Protein AF-A0A5R2N1U0-F1 (afdb_monomer_lite)

Radius of gyration: 15.69 Å; chains: 1; bounding box: 34×33×39 Å

pLDDT: mean 89.03, std 10.08, range [59.28, 98.62]

Secondary structure (DSSP, 8-state):
--SSTTGGGSTTS-TTGGG-HHHHHHHHHHHHHTT-SEEEE---SS------STT-GGG-S-S----HHHHHHHHHTT-SSSEEEEEEETTTS-HHHHHHHHHHHHHHHTS-EEEEEE----GGG--

Sequence (127 aa):
MGYHVGAWRHPDTVKGGNSMLQSFLGVAQTAERAKFDMLFLADGIGVRLDDKPKGSLCRSHHTVELEPLTLLSALAALTRNIGLVATASTTYNEPFHIARKYGSLDQISGGRAAWNVVTSWSDQEAW

Structure (mmCIF, N/CA/C/O backbone):
data_AF-A0A5R2N1U0-F1
#
_entry.id   AF-A0A5R2N1U0-F1
#
loop_
_atom_site.group_PDB
_atom_site.id
_atom_site.type_symbol
_atom_site.label_atom_id
_atom_site.label_alt_id
_atom_site.label_comp_id
_atom_site.label_asym_id
_atom_site.label_entity_id
_atom_site.label_seq_id
_atom_site.pdbx_PDB_ins_code
_atom_site.Cartn_x
_atom_site.Cartn_y
_atom_site.Cartn_z
_atom_site.occupancy
_atom_site.B_iso_or_equiv
_atom_site.auth_seq_id
_atom_site.auth_comp_id
_atom_site.auth_asym_id
_atom_site.auth_atom_id
_atom_site.pdbx_PDB_model_num
ATOM 1 N N . MET A 1 1 ? -4.861 -11.398 -11.257 1.00 59.56 1 MET A N 1
ATOM 2 C CA . MET A 1 1 ? -3.762 -10.973 -10.371 1.00 59.56 1 MET A CA 1
ATOM 3 C C . MET A 1 1 ? -3.192 -12.207 -9.709 1.00 59.56 1 MET A C 1
ATOM 5 O O . MET A 1 1 ? -3.964 -13.041 -9.259 1.00 59.56 1 MET A O 1
ATOM 9 N N . GLY A 1 2 ? -1.873 -12.354 -9.730 1.00 64.06 2 GLY A N 1
ATOM 10 C CA . GLY A 1 2 ? -1.122 -13.440 -9.106 1.00 64.06 2 GLY A CA 1
ATOM 11 C C . GLY A 1 2 ? 0.363 -13.094 -9.194 1.00 64.06 2 GLY A C 1
ATOM 12 O O . GLY A 1 2 ? 0.771 -12.515 -10.194 1.00 64.06 2 GLY A O 1
ATOM 13 N N . TYR A 1 3 ? 1.149 -13.417 -8.163 1.00 72.25 3 TYR A N 1
ATOM 14 C CA . TYR A 1 3 ? 2.576 -13.048 -8.069 1.00 72.25 3 TYR A CA 1
ATOM 15 C C . TYR A 1 3 ? 3.451 -13.734 -9.135 1.00 72.25 3 TYR A C 1
ATOM 17 O O . TYR A 1 3 ? 4.582 -13.341 -9.405 1.00 72.25 3 TYR A O 1
ATOM 25 N N . HIS A 1 4 ? 2.929 -14.789 -9.764 1.00 83.00 4 HIS A N 1
ATOM 26 C CA . HIS A 1 4 ? 3.638 -15.505 -10.810 1.00 83.00 4 HIS A CA 1
ATOM 27 C C . HIS A 1 4 ? 3.714 -14.669 -12.098 1.00 83.00 4 HIS A C 1
ATOM 29 O O . HIS A 1 4 ? 2.689 -14.244 -12.630 1.00 83.00 4 HIS A O 1
ATOM 35 N N . VAL A 1 5 ? 4.918 -14.531 -12.667 1.00 78.88 5 VAL A N 1
ATOM 36 C CA . VAL A 1 5 ? 5.206 -13.708 -13.861 1.00 78.88 5 VAL A CA 1
ATOM 37 C C . VAL A 1 5 ? 4.294 -13.991 -15.064 1.00 78.88 5 VAL A C 1
ATOM 39 O O . VAL A 1 5 ? 4.001 -13.097 -15.850 1.00 78.88 5 VAL A O 1
ATOM 42 N N . GLY A 1 6 ? 3.804 -15.227 -15.197 1.00 82.31 6 GLY A N 1
ATOM 43 C CA . GLY A 1 6 ? 2.890 -15.647 -16.263 1.00 82.31 6 GLY A CA 1
ATOM 44 C C . GLY A 1 6 ? 1.401 -15.664 -15.900 1.00 82.31 6 GLY A C 1
ATOM 45 O O . GLY A 1 6 ? 0.597 -16.043 -16.748 1.00 82.31 6 GLY A O 1
ATOM 46 N N . ALA A 1 7 ? 1.007 -15.295 -14.674 1.00 84.81 7 ALA A N 1
ATOM 47 C CA . ALA A 1 7 ? -0.378 -15.424 -14.197 1.00 84.81 7 ALA A CA 1
ATOM 48 C C . ALA A 1 7 ? -1.383 -14.626 -15.043 1.00 84.81 7 ALA A C 1
ATOM 50 O O . ALA A 1 7 ? -2.531 -15.037 -15.205 1.00 84.81 7 ALA A O 1
ATOM 51 N N . TRP A 1 8 ? -0.945 -13.516 -15.640 1.00 83.69 8 TRP A N 1
ATOM 52 C CA . TRP A 1 8 ? -1.761 -12.686 -16.530 1.00 83.69 8 TRP A CA 1
ATOM 53 C C . TRP A 1 8 ? -2.258 -13.422 -17.785 1.00 83.69 8 TRP A C 1
ATOM 55 O O . TRP A 1 8 ? -3.230 -12.986 -18.395 1.00 83.69 8 TRP A O 1
ATOM 65 N N . ARG A 1 9 ? -1.620 -14.540 -18.160 1.00 84.88 9 ARG A N 1
ATOM 66 C CA . ARG A 1 9 ? -2.001 -15.374 -19.311 1.00 84.88 9 ARG A CA 1
ATOM 67 C C . ARG A 1 9 ? -3.083 -16.401 -18.982 1.00 84.88 9 ARG A C 1
ATOM 69 O O . ARG A 1 9 ? -3.627 -17.000 -19.905 1.00 84.88 9 ARG A O 1
ATOM 76 N N . HIS A 1 10 ? -3.343 -16.655 -17.700 1.00 88.62 10 HIS A N 1
ATOM 77 C CA . HIS A 1 10 ? -4.335 -17.642 -17.291 1.00 88.62 10 HIS A CA 1
ATOM 78 C C . HIS A 1 10 ? -5.742 -17.170 -17.702 1.00 88.62 10 HIS A C 1
ATOM 80 O O . HIS A 1 10 ? -6.051 -15.997 -17.478 1.00 88.62 10 HIS A O 1
ATOM 86 N N . PRO A 1 11 ? -6.596 -18.035 -18.285 1.00 89.31 11 PRO A N 1
ATOM 87 C CA . PRO A 1 11 ? -7.919 -17.635 -18.776 1.00 89.31 11 PRO A CA 1
ATOM 88 C C . PRO A 1 11 ? -8.817 -17.044 -17.682 1.00 89.31 11 PRO A C 1
ATOM 90 O O . PRO A 1 11 ? -9.570 -16.115 -17.958 1.00 89.31 11 PRO A O 1
ATOM 93 N N . ASP A 1 12 ? -8.670 -17.512 -16.441 1.00 88.75 12 ASP A N 1
ATOM 94 C CA . ASP A 1 12 ? -9.455 -17.022 -15.298 1.00 88.75 12 ASP A CA 1
ATOM 95 C C . ASP A 1 12 ? -8.908 -15.722 -14.682 1.00 88.75 12 ASP A C 1
ATOM 97 O O . ASP A 1 12 ? -9.456 -15.197 -13.712 1.00 88.75 12 ASP A O 1
ATOM 101 N N . THR A 1 13 ? -7.810 -15.175 -15.211 1.00 86.69 13 THR A N 1
ATOM 102 C CA . THR A 1 13 ? -7.275 -13.907 -14.717 1.00 86.69 13 THR A CA 1
ATOM 103 C C . THR A 1 13 ? -8.084 -12.731 -15.257 1.00 86.69 13 THR A C 1
ATOM 105 O O . THR A 1 13 ? -8.244 -12.557 -16.464 1.00 86.69 13 THR A O 1
ATOM 108 N N . VAL A 1 14 ? -8.510 -11.844 -14.353 1.00 84.44 14 VAL A N 1
ATOM 109 C CA . VAL A 1 14 ? -9.083 -10.539 -14.713 1.00 84.44 14 VAL A CA 1
ATOM 110 C C . VAL A 1 14 ? -8.067 -9.737 -15.535 1.00 84.44 14 VAL A C 1
ATOM 112 O O . VAL A 1 14 ? -7.015 -9.331 -15.027 1.00 84.44 14 VAL A O 1
ATOM 115 N N . LYS A 1 15 ? -8.383 -9.513 -16.815 1.00 82.25 15 LYS A N 1
ATOM 116 C CA . LYS A 1 15 ? -7.568 -8.704 -17.732 1.00 82.25 15 LYS A CA 1
ATOM 117 C C . LYS A 1 15 ? -7.478 -7.268 -17.214 1.00 82.25 15 LYS A C 1
ATOM 119 O O . LYS A 1 15 ? -8.494 -6.679 -16.870 1.00 82.25 15 LYS A O 1
ATOM 124 N N . GLY A 1 16 ? -6.265 -6.715 -17.154 1.00 78.06 16 GLY A N 1
ATOM 125 C CA . GLY A 1 16 ? -6.037 -5.359 -16.634 1.00 78.06 16 GLY A CA 1
ATOM 126 C C . GLY A 1 16 ? -6.273 -5.209 -15.126 1.00 78.06 16 GLY A C 1
ATOM 127 O O . GLY A 1 16 ? -6.359 -4.090 -14.631 1.00 78.06 16 GLY A O 1
ATOM 128 N N . GLY A 1 17 ? -6.370 -6.316 -14.378 1.00 82.94 17 GLY A N 1
ATOM 129 C CA . GLY A 1 17 ? -6.754 -6.276 -12.967 1.00 82.94 17 GLY A CA 1
ATOM 130 C C . GLY A 1 17 ? -5.861 -5.394 -12.084 1.00 82.94 17 GLY A C 1
ATOM 131 O O . GLY A 1 17 ? -6.381 -4.754 -11.177 1.00 82.94 17 GLY A O 1
ATOM 132 N N . ASN A 1 18 ? -4.565 -5.288 -12.404 1.00 82.25 18 ASN A N 1
ATOM 133 C CA . ASN A 1 18 ? -3.576 -4.487 -11.664 1.00 82.25 18 ASN A CA 1
ATOM 134 C C . ASN A 1 18 ? -3.856 -2.970 -11.701 1.00 82.25 18 ASN A C 1
ATOM 136 O O . ASN A 1 18 ? -3.292 -2.223 -10.909 1.00 82.25 18 ASN A O 1
ATOM 140 N N . SER A 1 19 ? -4.728 -2.511 -12.603 1.00 86.00 19 SER A N 1
ATOM 141 C CA . SER A 1 19 ? -5.064 -1.094 -12.809 1.00 86.00 19 SER A CA 1
ATOM 142 C C . SER A 1 19 ? -6.494 -0.756 -12.371 1.00 86.00 19 SER A C 1
ATOM 144 O O . SER A 1 19 ? -6.966 0.357 -12.589 1.00 86.00 19 SER A O 1
ATOM 146 N N . MET A 1 20 ? -7.224 -1.720 -11.800 1.00 90.00 20 MET A N 1
ATOM 147 C CA . MET A 1 20 ? -8.651 -1.592 -11.503 1.00 90.00 20 MET A CA 1
ATOM 148 C C . MET A 1 20 ? -8.918 -1.744 -10.010 1.00 90.00 20 MET A C 1
ATOM 150 O O . MET A 1 20 ? -8.743 -2.830 -9.460 1.00 90.00 20 MET A O 1
ATOM 154 N N . LEU A 1 21 ? -9.473 -0.702 -9.380 1.00 93.25 21 LEU A N 1
ATOM 155 C CA . LEU A 1 21 ? -9.889 -0.728 -7.970 1.00 93.25 21 LEU A CA 1
ATOM 156 C C . LEU A 1 21 ? -10.745 -1.959 -7.629 1.00 93.25 21 LEU A C 1
ATOM 158 O O . LEU A 1 21 ? -10.541 -2.578 -6.591 1.00 93.25 21 LEU A O 1
ATOM 162 N N . GLN A 1 22 ? -11.673 -2.344 -8.512 1.00 93.69 22 GLN A N 1
ATOM 163 C CA . GLN A 1 22 ? -12.582 -3.472 -8.272 1.00 93.69 22 GLN A CA 1
ATOM 164 C C . GLN A 1 22 ? -11.852 -4.810 -8.089 1.00 93.69 22 GLN A C 1
ATOM 166 O O . GLN A 1 22 ? -12.287 -5.640 -7.292 1.00 93.69 22 GLN A O 1
ATOM 171 N N . SER A 1 23 ? -10.716 -5.008 -8.765 1.00 92.00 23 SER A N 1
ATOM 172 C CA . SER A 1 23 ? -9.894 -6.209 -8.586 1.00 92.00 23 SER A CA 1
ATOM 173 C C . SER A 1 23 ? -9.319 -6.270 -7.174 1.00 92.00 23 SER A C 1
ATOM 175 O O . SER A 1 23 ? -9.415 -7.299 -6.507 1.00 92.00 23 SER A O 1
ATOM 177 N N . PHE A 1 24 ? -8.775 -5.151 -6.691 1.00 94.69 24 PHE A N 1
ATOM 178 C CA . PHE A 1 24 ? -8.226 -5.053 -5.340 1.00 94.69 24 PHE A CA 1
ATOM 179 C C . PHE A 1 24 ? -9.312 -5.127 -4.273 1.00 94.69 24 PHE A C 1
ATOM 181 O O . PHE A 1 24 ? -9.113 -5.784 -3.255 1.00 94.69 24 PHE A O 1
ATOM 188 N N . LEU A 1 25 ? -10.479 -4.527 -4.517 1.00 96.19 25 LEU A N 1
ATOM 189 C CA . LEU A 1 25 ? -11.618 -4.621 -3.611 1.00 96.19 25 LEU A CA 1
ATOM 190 C C . LEU A 1 25 ? -12.080 -6.072 -3.447 1.00 96.19 25 LEU A C 1
ATOM 192 O O . LEU A 1 25 ? -12.281 -6.523 -2.321 1.00 96.19 25 LEU A O 1
ATOM 196 N N . GLY A 1 26 ? -12.198 -6.818 -4.550 1.00 95.62 26 GLY A N 1
ATOM 197 C CA . GLY A 1 26 ? -12.558 -8.234 -4.511 1.00 95.62 26 GLY A CA 1
ATOM 198 C C . GLY A 1 26 ? -11.570 -9.063 -3.685 1.00 95.62 26 GLY A C 1
ATOM 199 O O . GLY A 1 26 ? -11.989 -9.893 -2.874 1.00 95.62 26 GLY A O 1
ATOM 200 N N . VAL A 1 27 ? -10.267 -8.796 -3.829 1.00 95.06 27 VAL A N 1
ATOM 201 C CA . VAL A 1 27 ? -9.216 -9.429 -3.015 1.00 95.06 27 VAL A CA 1
ATOM 202 C C . VAL A 1 27 ? -9.340 -9.024 -1.547 1.00 95.06 27 VAL A C 1
ATOM 204 O O . VAL A 1 27 ? -9.402 -9.901 -0.690 1.00 95.06 27 VAL A O 1
ATOM 207 N N . ALA A 1 28 ? -9.446 -7.728 -1.248 1.00 97.38 28 ALA A N 1
ATOM 208 C CA . ALA A 1 28 ? -9.519 -7.208 0.116 1.00 97.38 28 ALA A CA 1
ATOM 209 C C . ALA A 1 28 ? -10.739 -7.747 0.874 1.00 97.38 28 ALA A C 1
ATOM 211 O O . ALA A 1 28 ? -10.607 -8.242 1.989 1.00 97.38 28 ALA A O 1
ATOM 212 N N . GLN A 1 29 ? -11.919 -7.746 0.248 1.00 97.75 29 GLN A N 1
ATOM 213 C CA . GLN A 1 29 ? -13.133 -8.305 0.846 1.00 97.75 29 GLN A CA 1
ATOM 214 C C . GLN A 1 29 ? -13.036 -9.820 1.039 1.00 97.75 29 GLN A C 1
ATOM 216 O O . GLN A 1 29 ? -13.567 -10.359 2.009 1.00 97.75 29 GLN A O 1
ATOM 221 N N . THR A 1 30 ? -12.376 -10.529 0.121 1.00 97.44 30 THR A N 1
ATOM 222 C CA . THR A 1 30 ? -12.157 -11.974 0.262 1.00 97.44 30 THR A CA 1
ATOM 223 C C . THR A 1 30 ? -11.212 -12.275 1.419 1.00 97.44 30 THR A C 1
ATOM 225 O O . THR A 1 30 ? -11.542 -13.110 2.259 1.00 97.44 30 THR A O 1
ATOM 228 N N . ALA A 1 31 ? -10.096 -11.553 1.511 1.00 97.94 31 ALA A N 1
ATOM 229 C CA . ALA A 1 31 ? -9.139 -11.657 2.607 1.00 97.94 31 ALA A CA 1
ATOM 230 C C . ALA A 1 31 ? -9.789 -11.322 3.962 1.00 97.94 31 ALA A C 1
ATOM 232 O O . ALA A 1 31 ? -9.640 -12.071 4.924 1.00 97.94 31 ALA A O 1
ATOM 233 N N . GLU A 1 32 ? -10.601 -10.265 4.019 1.00 97.88 32 GLU A N 1
ATOM 234 C CA . GLU A 1 32 ? -11.317 -9.851 5.228 1.00 97.88 32 GLU A CA 1
ATOM 235 C C . GLU A 1 32 ? -12.351 -10.896 5.685 1.00 97.88 32 GLU A C 1
ATOM 237 O O . GLU A 1 32 ? -12.422 -11.232 6.871 1.00 97.88 32 GLU A O 1
ATOM 242 N N . ARG A 1 33 ? -13.123 -11.483 4.754 1.00 98.06 33 ARG A N 1
ATOM 243 C CA . ARG A 1 33 ? -14.026 -12.609 5.069 1.00 98.06 33 ARG A CA 1
ATOM 244 C C . ARG A 1 33 ? -13.257 -13.826 5.583 1.00 98.06 33 ARG A C 1
ATOM 246 O O . ARG A 1 33 ? -13.741 -14.502 6.488 1.00 98.06 33 ARG A O 1
ATOM 253 N N . ALA A 1 34 ? -12.069 -14.065 5.034 1.00 98.38 34 ALA A N 1
ATOM 254 C CA . ALA A 1 34 ? -11.166 -15.140 5.429 1.00 98.38 34 ALA A CA 1
ATOM 255 C C . ALA A 1 34 ? -10.330 -14.831 6.687 1.00 98.38 34 ALA A C 1
ATOM 257 O O . ALA A 1 34 ? -9.517 -15.664 7.074 1.00 98.38 34 ALA A O 1
ATOM 258 N N . LYS A 1 35 ? -10.558 -13.687 7.352 1.00 97.94 35 LYS A N 1
ATOM 259 C CA . LYS A 1 35 ? -9.897 -13.285 8.608 1.00 97.94 35 LYS A CA 1
ATOM 260 C C . LYS A 1 35 ? -8.393 -13.037 8.490 1.00 97.94 35 LYS A C 1
ATOM 262 O O . LYS A 1 35 ? -7.684 -13.159 9.480 1.00 97.94 35 LYS A O 1
ATOM 267 N N . PHE A 1 36 ? -7.914 -12.656 7.309 1.00 98.44 36 PHE 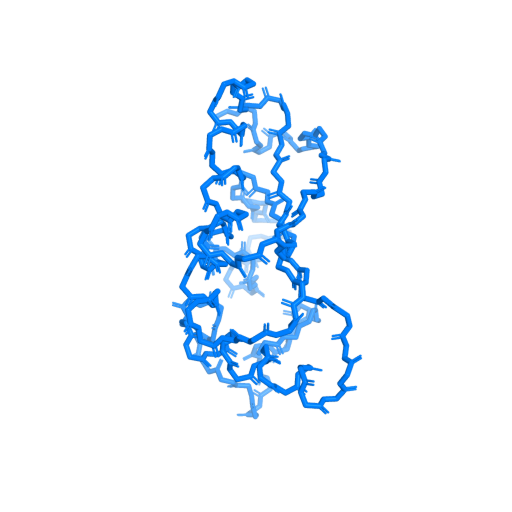A N 1
ATOM 268 C CA . PHE A 1 36 ? -6.564 -12.111 7.192 1.00 98.44 36 PHE A CA 1
ATOM 269 C C . PHE A 1 36 ? -6.468 -10.786 7.946 1.00 98.44 36 PHE A C 1
ATOM 271 O O . PHE A 1 36 ? -7.362 -9.944 7.842 1.00 98.44 36 PHE A O 1
ATOM 278 N N . ASP A 1 37 ? -5.355 -10.593 8.649 1.00 98.44 37 ASP A N 1
ATOM 279 C CA . ASP A 1 37 ? -5.107 -9.380 9.424 1.00 98.44 37 ASP A CA 1
ATOM 280 C C . ASP A 1 37 ? -4.874 -8.162 8.535 1.00 98.44 37 ASP A C 1
ATOM 282 O O . ASP A 1 37 ? -5.266 -7.054 8.888 1.00 98.44 37 ASP A O 1
ATOM 286 N N . MET A 1 38 ? -4.243 -8.350 7.372 1.00 97.50 38 MET A N 1
ATOM 287 C CA . MET A 1 38 ? -3.830 -7.239 6.522 1.00 97.50 38 MET A CA 1
ATOM 288 C C . MET A 1 38 ? -3.755 -7.583 5.037 1.00 97.50 38 MET A C 1
ATOM 290 O O . MET A 1 38 ? -3.453 -8.709 4.642 1.00 97.50 38 MET A O 1
ATOM 294 N N . LEU A 1 39 ? -3.972 -6.555 4.220 1.00 96.44 39 LEU A N 1
ATOM 295 C CA . LEU A 1 39 ? -3.560 -6.494 2.829 1.00 96.44 39 LEU A CA 1
ATOM 296 C C . LEU A 1 39 ? -2.235 -5.732 2.753 1.00 96.44 39 LEU A C 1
ATOM 298 O O . LEU A 1 39 ? -2.122 -4.624 3.276 1.00 96.44 39 LEU A O 1
ATOM 302 N N . PHE A 1 40 ? -1.258 -6.316 2.066 1.00 96.00 40 PHE A N 1
ATOM 303 C CA . PHE A 1 40 ? 0.061 -5.728 1.873 1.00 96.00 40 PHE A CA 1
ATOM 304 C C . PHE A 1 40 ? 0.313 -5.441 0.395 1.00 96.00 40 PHE A C 1
ATOM 306 O O . PHE A 1 40 ? 0.234 -6.351 -0.434 1.00 96.00 40 PHE A O 1
ATOM 313 N N . LEU A 1 41 ? 0.647 -4.192 0.078 1.00 93.81 41 LEU A N 1
ATOM 314 C CA . LEU A 1 41 ? 1.041 -3.752 -1.256 1.00 93.81 41 LEU A CA 1
ATOM 315 C C . LEU A 1 41 ? 2.528 -3.376 -1.259 1.00 93.81 41 LEU A C 1
ATOM 317 O O . LEU A 1 41 ? 2.958 -2.423 -0.601 1.00 93.81 41 LEU A O 1
ATOM 321 N N . ALA A 1 42 ? 3.316 -4.159 -1.995 1.00 90.31 42 ALA A N 1
ATOM 322 C CA . ALA A 1 42 ? 4.690 -3.805 -2.322 1.00 90.31 42 ALA A CA 1
ATOM 323 C C . ALA A 1 42 ? 4.698 -2.655 -3.334 1.00 90.31 42 ALA A C 1
ATOM 325 O O . ALA A 1 42 ? 3.787 -2.557 -4.150 1.00 90.31 42 ALA A O 1
ATOM 326 N N . ASP A 1 43 ? 5.729 -1.818 -3.284 1.00 87.19 43 ASP A N 1
ATOM 327 C CA . ASP A 1 43 ? 5.891 -0.693 -4.201 1.00 87.19 43 ASP A CA 1
ATOM 328 C C . ASP A 1 43 ? 7.370 -0.423 -4.469 1.00 87.19 43 ASP A C 1
ATOM 330 O O . ASP A 1 43 ? 8.230 -0.704 -3.627 1.00 87.19 43 ASP A O 1
ATOM 334 N N . GLY A 1 44 ? 7.638 0.108 -5.655 1.00 83.38 44 GLY A N 1
ATOM 335 C CA . GLY A 1 44 ? 8.937 0.600 -6.089 1.00 83.38 44 GLY A CA 1
ATOM 336 C C . GLY A 1 44 ? 8.718 1.783 -7.023 1.00 83.38 44 GLY A C 1
ATOM 337 O O . GLY A 1 44 ? 7.878 1.725 -7.915 1.00 83.38 44 GLY A O 1
ATOM 338 N N . ILE A 1 45 ? 9.470 2.863 -6.815 1.00 79.31 45 ILE A N 1
ATOM 339 C CA . ILE A 1 45 ? 9.216 4.155 -7.483 1.00 79.31 45 ILE A CA 1
ATOM 340 C C . ILE A 1 45 ? 9.674 4.124 -8.956 1.00 79.31 45 ILE A C 1
ATOM 342 O O . ILE A 1 45 ? 9.233 4.925 -9.777 1.00 79.31 45 ILE A O 1
ATOM 346 N N . GLY A 1 46 ? 10.540 3.173 -9.306 1.00 76.19 46 GLY A N 1
ATOM 347 C CA . GLY A 1 46 ? 11.090 3.001 -10.641 1.00 76.19 46 GLY A CA 1
ATOM 348 C C . GLY A 1 46 ? 10.261 2.045 -11.490 1.00 76.19 46 GLY A C 1
ATOM 349 O O . GLY A 1 46 ? 9.833 0.978 -11.041 1.00 76.19 46 GLY A O 1
ATOM 350 N N . VAL A 1 47 ? 10.112 2.369 -12.774 1.00 73.50 47 VAL A N 1
ATOM 351 C CA . VAL A 1 47 ? 9.614 1.392 -13.745 1.00 73.50 47 VAL A CA 1
ATOM 352 C C . VAL A 1 47 ? 10.718 0.361 -13.973 1.00 73.50 47 VAL A C 1
ATOM 354 O O . VAL A 1 47 ? 11.851 0.700 -14.318 1.00 73.50 47 VAL A O 1
ATOM 357 N N . ARG A 1 48 ? 10.394 -0.925 -13.805 1.00 70.06 48 ARG A N 1
ATOM 358 C CA . ARG A 1 48 ? 11.320 -2.035 -14.082 1.00 70.06 48 ARG A CA 1
ATOM 359 C C . ARG A 1 48 ? 11.538 -2.158 -15.597 1.00 70.06 48 ARG A C 1
ATOM 361 O O . ARG A 1 48 ? 10.881 -2.955 -16.257 1.00 70.06 48 ARG A O 1
ATOM 368 N N . LEU A 1 49 ? 12.431 -1.327 -16.136 1.00 67.06 49 LEU A N 1
ATOM 369 C CA . LEU A 1 49 ? 12.660 -1.099 -17.572 1.00 67.06 49 LEU A CA 1
ATOM 370 C C . LEU A 1 49 ? 13.717 -2.010 -18.214 1.00 67.06 49 LEU A C 1
ATOM 372 O O . LEU A 1 49 ? 14.171 -1.728 -19.322 1.00 67.06 49 LEU A O 1
ATOM 376 N N . ASP A 1 50 ? 14.132 -3.096 -17.560 1.00 72.69 50 ASP A N 1
ATOM 377 C CA . ASP A 1 50 ? 15.139 -3.981 -18.152 1.00 72.69 50 ASP A CA 1
ATOM 378 C C . ASP A 1 50 ? 14.526 -4.853 -19.265 1.00 72.69 50 ASP A C 1
ATOM 380 O O . ASP A 1 50 ? 13.981 -5.931 -19.026 1.00 72.69 50 ASP A O 1
ATOM 384 N N . ASP A 1 51 ? 14.595 -4.371 -20.510 1.00 76.25 51 ASP A N 1
ATOM 385 C CA . ASP A 1 51 ? 14.164 -5.102 -21.710 1.00 76.25 51 ASP A CA 1
ATOM 386 C C . ASP A 1 51 ? 15.244 -6.080 -22.195 1.00 76.25 51 ASP A C 1
ATOM 388 O O . ASP A 1 51 ? 15.714 -6.025 -23.336 1.00 76.25 51 ASP A O 1
ATOM 392 N N . LYS A 1 52 ? 15.693 -6.958 -21.294 1.00 78.00 52 LYS A N 1
ATOM 393 C CA . LYS A 1 52 ? 16.722 -7.963 -21.575 1.00 78.00 52 LYS A CA 1
ATOM 394 C C . LYS A 1 52 ? 16.179 -9.371 -21.320 1.00 78.00 52 LYS A C 1
ATOM 396 O O . LYS A 1 52 ? 15.830 -9.696 -20.188 1.00 78.00 52 LYS A O 1
ATOM 401 N N . PRO A 1 53 ? 16.101 -10.238 -22.346 1.00 83.44 53 PRO A N 1
ATOM 402 C CA . PRO A 1 53 ? 16.264 -9.942 -23.776 1.00 83.44 53 PRO A CA 1
ATOM 403 C C . PRO A 1 53 ? 15.202 -8.965 -24.312 1.00 83.44 53 PRO A C 1
ATOM 405 O O . PRO A 1 53 ? 14.161 -8.765 -23.69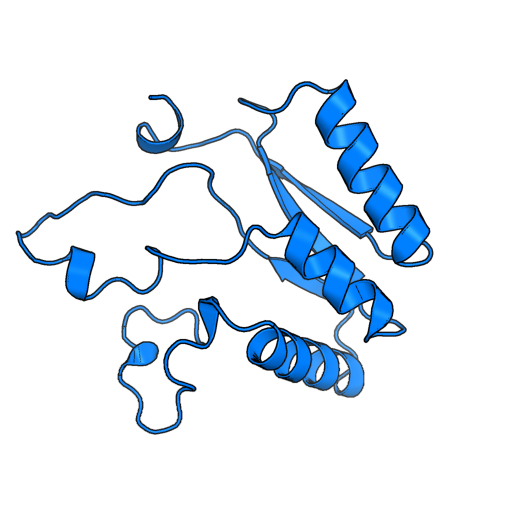3 1.00 83.44 53 PRO A O 1
ATOM 408 N N . LYS A 1 54 ? 15.452 -8.390 -25.495 1.00 83.56 54 LYS A N 1
ATOM 409 C CA . LYS A 1 54 ? 14.526 -7.457 -26.155 1.00 83.56 54 LYS A CA 1
ATOM 410 C C . LYS A 1 54 ? 13.123 -8.066 -26.284 1.00 83.56 54 LYS A C 1
ATOM 412 O O . LYS A 1 54 ? 12.977 -9.172 -26.807 1.00 83.56 54 LYS A O 1
ATOM 417 N N . GLY A 1 55 ? 12.097 -7.335 -25.853 1.00 79.69 55 GLY A N 1
ATOM 418 C CA . GLY A 1 55 ? 10.709 -7.800 -25.786 1.00 79.69 55 GLY A CA 1
ATOM 419 C C . GLY A 1 55 ? 10.324 -8.496 -24.473 1.00 79.69 55 GLY A C 1
ATOM 420 O O . GLY A 1 55 ? 9.233 -9.058 -24.387 1.00 79.69 55 GLY A O 1
ATOM 421 N N . SER A 1 56 ? 11.172 -8.477 -23.445 1.00 80.19 56 SER A N 1
ATOM 422 C CA . SER A 1 56 ? 10.820 -8.951 -22.101 1.00 80.19 56 SER A CA 1
ATOM 423 C C . SER A 1 56 ? 9.770 -8.063 -21.434 1.00 80.19 56 SER A C 1
ATOM 425 O O . SER A 1 56 ? 8.893 -8.576 -20.736 1.00 80.19 56 SER A O 1
ATOM 427 N N . LEU A 1 57 ? 9.787 -6.750 -21.691 1.00 78.94 57 LEU A N 1
ATOM 428 C CA . LEU A 1 57 ? 8.849 -5.818 -21.055 1.00 78.94 57 LEU A CA 1
ATOM 429 C C . LEU A 1 57 ? 7.386 -6.090 -21.422 1.00 78.94 57 LEU A C 1
ATOM 431 O O . LEU A 1 57 ? 6.519 -6.004 -20.556 1.00 78.94 57 LEU A O 1
ATOM 435 N N . CYS A 1 58 ? 7.095 -6.506 -22.661 1.00 77.25 58 CYS A N 1
ATOM 436 C CA . CYS A 1 58 ? 5.724 -6.839 -23.075 1.00 77.25 58 CYS A CA 1
ATOM 437 C C . CYS A 1 58 ? 5.180 -8.122 -22.423 1.00 77.25 58 CYS A C 1
ATOM 439 O O . CYS A 1 58 ? 4.006 -8.454 -22.576 1.00 77.25 58 CYS A O 1
ATOM 441 N N . ARG A 1 59 ? 6.035 -8.851 -21.697 1.00 76.06 59 ARG A N 1
ATOM 442 C CA . ARG A 1 59 ? 5.688 -10.055 -20.937 1.00 76.06 59 ARG A CA 1
ATOM 443 C C . ARG A 1 59 ? 5.668 -9.802 -19.428 1.00 76.06 59 ARG A C 1
ATOM 445 O O . ARG A 1 59 ? 5.354 -10.728 -18.679 1.00 76.06 59 ARG A O 1
ATOM 452 N N . SER A 1 60 ? 5.996 -8.583 -18.996 1.00 74.00 60 S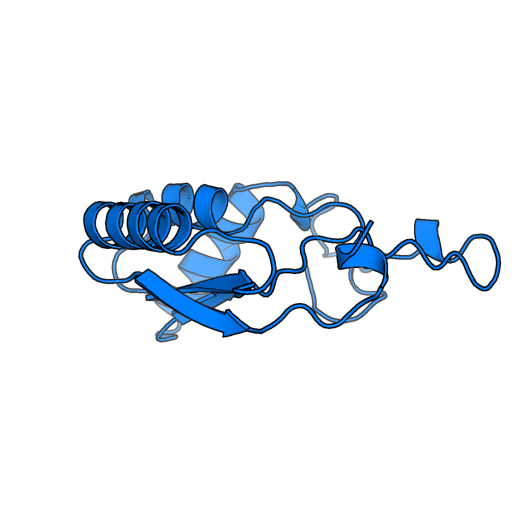ER A N 1
ATOM 453 C CA . SER A 1 60 ? 5.984 -8.174 -17.595 1.00 74.00 60 SER A CA 1
ATOM 454 C C . SER A 1 60 ? 4.610 -7.650 -17.194 1.00 74.00 60 SER A C 1
ATOM 456 O O . SER A 1 60 ? 3.967 -6.914 -17.936 1.00 74.00 60 SER A O 1
ATOM 458 N N . HIS A 1 61 ? 4.175 -8.019 -15.992 1.00 70.50 61 HIS A N 1
ATOM 459 C CA . HIS A 1 61 ? 2.953 -7.506 -15.373 1.00 70.50 61 HIS A CA 1
ATOM 460 C C . HIS A 1 61 ? 3.223 -6.354 -14.389 1.00 70.50 61 HIS A C 1
ATOM 462 O O . HIS A 1 61 ? 2.272 -5.792 -13.855 1.00 70.50 61 HIS A O 1
ATOM 468 N N . HIS A 1 62 ? 4.500 -6.009 -14.179 1.00 68.25 62 HIS A N 1
ATOM 469 C CA . HIS A 1 62 ? 4.979 -5.004 -13.220 1.00 68.25 62 HIS A CA 1
ATOM 470 C C . HIS A 1 62 ? 5.173 -3.609 -13.833 1.00 68.25 62 HIS A C 1
ATOM 472 O O . HIS A 1 62 ? 5.869 -2.770 -13.271 1.00 68.25 62 HIS A O 1
ATOM 478 N N . THR A 1 63 ? 4.665 -3.373 -15.042 1.00 66.38 63 THR A N 1
ATOM 479 C CA . THR A 1 63 ? 4.874 -2.112 -15.770 1.00 66.38 63 THR A CA 1
ATOM 480 C C . THR A 1 63 ? 3.803 -1.066 -15.482 1.00 66.38 63 THR A C 1
ATOM 482 O O . THR A 1 63 ? 4.057 0.113 -15.708 1.00 66.38 63 THR A O 1
ATOM 485 N N . VAL A 1 64 ? 2.620 -1.469 -14.999 1.00 72.44 64 VAL A N 1
ATOM 486 C CA . VAL A 1 64 ? 1.504 -0.560 -14.697 1.00 72.44 64 VAL A CA 1
ATOM 487 C C . VAL A 1 64 ? 0.752 -1.054 -13.463 1.00 72.44 64 VAL A C 1
ATOM 489 O O . VAL A 1 64 ? -0.025 -2.009 -13.533 1.00 72.44 64 VAL A O 1
ATOM 492 N N . GLU A 1 65 ? 0.963 -0.375 -12.342 1.00 80.94 65 GLU A N 1
ATOM 493 C CA . GLU A 1 65 ? 0.280 -0.609 -11.069 1.00 80.94 65 GLU A CA 1
ATOM 494 C C . GLU A 1 65 ? -0.267 0.730 -10.545 1.00 80.94 65 GLU A C 1
ATOM 496 O O . GLU A 1 65 ? 0.213 1.802 -10.922 1.00 80.94 65 GLU A O 1
ATOM 501 N N . LEU A 1 66 ? -1.330 0.683 -9.740 1.00 89.19 66 LEU A N 1
ATOM 502 C CA . LEU A 1 66 ? -1.839 1.877 -9.061 1.00 89.19 66 LEU A CA 1
ATOM 503 C C . LEU A 1 66 ? -0.879 2.276 -7.937 1.00 89.19 66 LEU A C 1
ATOM 505 O O . LEU A 1 66 ? -0.369 1.407 -7.235 1.00 89.19 66 LEU A O 1
ATOM 509 N N . GLU A 1 67 ? -0.703 3.581 -7.722 1.00 92.31 67 GLU A N 1
ATOM 510 C CA . GLU A 1 67 ? 0.046 4.077 -6.565 1.00 92.31 67 GLU A CA 1
ATOM 511 C C . GLU A 1 67 ? -0.627 3.564 -5.270 1.00 92.31 67 GLU A C 1
ATOM 513 O O . GLU A 1 67 ? -1.852 3.667 -5.114 1.00 92.31 67 GLU A O 1
ATOM 518 N N . PRO A 1 68 ? 0.132 2.944 -4.351 1.00 94.19 68 PRO A N 1
ATOM 519 C CA . PRO A 1 68 ? -0.450 2.121 -3.299 1.00 94.19 68 PRO A CA 1
ATOM 520 C C . PRO A 1 68 ? -1.219 2.933 -2.252 1.00 94.19 68 PRO A C 1
ATOM 522 O O . PRO A 1 68 ? -2.264 2.479 -1.796 1.00 94.19 68 PRO A O 1
ATOM 525 N N . LEU A 1 69 ? -0.772 4.131 -1.860 1.00 95.94 69 LEU A N 1
ATOM 526 C CA . LEU A 1 69 ? -1.426 4.892 -0.785 1.00 95.94 69 LEU A CA 1
ATOM 527 C C . LEU A 1 69 ? -2.771 5.483 -1.218 1.00 95.94 69 LEU A C 1
ATOM 529 O O . LEU A 1 69 ? -3.723 5.519 -0.431 1.00 95.94 69 LEU A O 1
ATOM 533 N N . THR A 1 70 ? -2.885 5.905 -2.472 1.00 96.06 70 THR A N 1
ATOM 534 C CA . THR A 1 70 ? -4.151 6.339 -3.074 1.00 96.06 70 THR A CA 1
ATOM 535 C C . THR A 1 70 ? -5.120 5.168 -3.225 1.00 96.06 70 THR A C 1
ATOM 537 O O . THR A 1 70 ? -6.295 5.300 -2.872 1.00 96.06 70 THR A O 1
ATOM 540 N N . LEU A 1 71 ? -4.635 3.993 -3.641 1.00 96.94 71 LEU A N 1
ATOM 541 C CA . LEU A 1 71 ? -5.433 2.767 -3.685 1.00 96.94 71 LEU A CA 1
ATOM 542 C C . LEU A 1 71 ? -5.918 2.339 -2.290 1.00 96.94 71 LEU A C 1
ATOM 544 O O . LEU A 1 71 ? -7.107 2.069 -2.111 1.00 96.94 71 LEU A O 1
ATOM 548 N N . LEU A 1 72 ? -5.035 2.314 -1.288 1.00 98.06 72 LEU A N 1
ATOM 549 C CA . LEU A 1 72 ? -5.408 1.973 0.087 1.00 98.06 72 LEU A CA 1
ATOM 550 C C . LEU A 1 72 ? -6.425 2.963 0.660 1.00 98.06 72 LEU A C 1
ATOM 552 O O . LEU A 1 72 ? -7.340 2.541 1.361 1.00 98.06 72 LEU A O 1
ATOM 556 N N . SER A 1 73 ? -6.330 4.249 0.313 1.00 98.06 73 SER A N 1
ATOM 557 C CA . SER A 1 73 ? -7.316 5.260 0.717 1.00 98.06 73 SER A CA 1
ATOM 558 C C . SER A 1 73 ? -8.713 4.960 0.152 1.00 98.06 73 SER A C 1
ATOM 560 O O . SER A 1 73 ? -9.708 5.104 0.860 1.00 98.06 73 SER A O 1
ATOM 562 N N . ALA A 1 74 ? -8.807 4.474 -1.091 1.00 98.06 74 ALA A N 1
ATOM 563 C CA . ALA A 1 74 ? -10.075 4.020 -1.669 1.00 98.06 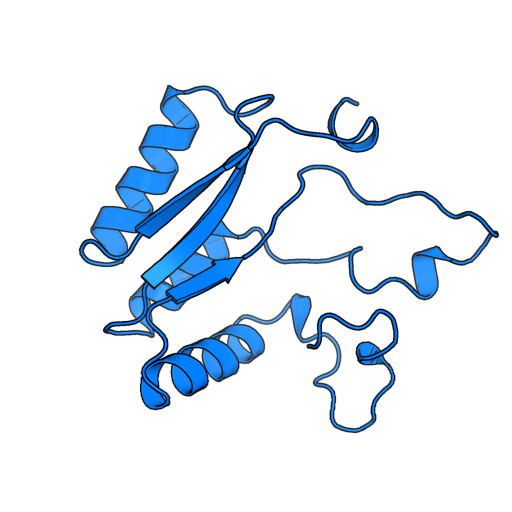74 ALA A CA 1
ATOM 564 C C . ALA A 1 74 ? -10.600 2.739 -0.992 1.00 98.06 74 ALA A C 1
ATOM 566 O O . ALA A 1 74 ? -11.792 2.629 -0.701 1.00 98.06 74 ALA A O 1
ATOM 567 N N . LEU A 1 75 ? -9.720 1.775 -0.703 1.00 98.31 75 LEU A N 1
ATOM 568 C CA . LEU A 1 75 ? -10.088 0.528 -0.021 1.00 98.31 75 LEU A CA 1
ATOM 569 C C . LEU A 1 75 ? -10.489 0.746 1.440 1.00 98.31 75 LEU A C 1
ATOM 571 O O . LEU A 1 75 ? -11.336 0.012 1.953 1.00 98.31 75 LEU A O 1
ATOM 575 N N . ALA A 1 76 ? -9.932 1.760 2.102 1.00 98.44 76 ALA A N 1
ATOM 576 C CA . ALA A 1 76 ? -10.269 2.118 3.473 1.00 98.44 76 ALA A CA 1
ATOM 577 C C . ALA A 1 76 ? -11.765 2.404 3.638 1.00 98.44 76 ALA A C 1
ATOM 579 O O . ALA A 1 76 ? -12.367 1.915 4.589 1.00 98.44 76 ALA A O 1
ATOM 580 N N . ALA A 1 77 ? -12.378 3.093 2.672 1.00 97.75 77 ALA A N 1
ATOM 581 C CA . ALA A 1 77 ? -13.809 3.393 2.676 1.00 97.75 77 ALA A CA 1
ATOM 582 C C . ALA A 1 77 ? -14.709 2.171 2.391 1.00 97.75 77 ALA A C 1
ATOM 584 O O . ALA A 1 77 ? -15.916 2.223 2.624 1.00 97.75 77 ALA A O 1
ATOM 585 N N . LEU A 1 78 ? -14.144 1.079 1.865 1.00 98.19 78 LEU A N 1
ATOM 586 C CA . LEU A 1 78 ? -14.884 -0.081 1.349 1.00 98.19 78 LEU A CA 1
ATOM 587 C C . LEU A 1 78 ? -14.620 -1.379 2.133 1.00 98.19 78 LEU A C 1
ATOM 589 O O . LEU A 1 78 ? -15.150 -2.435 1.783 1.00 98.19 78 LEU A O 1
ATOM 593 N N . THR A 1 79 ? -13.811 -1.298 3.188 1.00 98.31 79 THR A N 1
ATOM 594 C CA . THR A 1 79 ? -13.440 -2.394 4.098 1.00 98.31 79 THR A CA 1
ATOM 595 C C . THR A 1 79 ? -13.596 -1.937 5.546 1.00 98.31 79 THR A C 1
ATOM 597 O O . THR A 1 79 ? -13.710 -0.738 5.803 1.00 98.31 79 THR A O 1
ATOM 600 N N . ARG A 1 80 ? -13.638 -2.869 6.507 1.00 97.75 80 ARG A N 1
ATOM 601 C CA . ARG A 1 80 ? -13.954 -2.535 7.911 1.00 97.75 80 ARG A CA 1
ATOM 602 C C . ARG A 1 80 ? -12.839 -2.860 8.897 1.00 97.75 80 ARG A C 1
ATOM 604 O O . ARG A 1 80 ? -12.585 -2.063 9.788 1.00 97.75 80 ARG A O 1
ATOM 611 N N . ASN A 1 81 ? -12.206 -4.015 8.750 1.00 98.00 81 ASN A N 1
ATOM 612 C CA . ASN A 1 81 ? -11.316 -4.614 9.740 1.00 98.00 81 ASN A CA 1
ATOM 613 C C . ASN A 1 81 ? -9.913 -4.873 9.194 1.00 98.00 81 ASN A C 1
ATOM 615 O O . ASN A 1 81 ? -8.956 -4.785 9.952 1.00 98.00 81 ASN A O 1
ATOM 619 N N . ILE A 1 82 ? -9.779 -5.199 7.904 1.00 98.50 82 ILE A N 1
ATOM 620 C CA . ILE A 1 82 ? -8.477 -5.574 7.342 1.00 98.50 82 ILE A CA 1
ATOM 621 C C . ILE A 1 82 ? -7.484 -4.401 7.407 1.00 98.50 82 ILE A C 1
ATOM 623 O O . ILE A 1 82 ? -7.819 -3.273 7.033 1.00 98.50 82 ILE A O 1
ATOM 627 N N . GLY A 1 83 ? -6.268 -4.668 7.881 1.00 98.62 83 GLY A N 1
ATOM 628 C CA . GLY A 1 83 ? -5.145 -3.735 7.870 1.00 98.62 83 GLY A CA 1
ATOM 629 C C . GLY A 1 83 ? -4.725 -3.364 6.447 1.00 98.62 83 GLY A C 1
ATOM 630 O O . GLY A 1 83 ? -4.823 -4.174 5.523 1.00 98.62 83 GLY A O 1
ATOM 631 N N . LEU A 1 84 ? -4.265 -2.129 6.263 1.00 98.62 84 LEU A N 1
ATOM 632 C CA . LEU A 1 84 ? -3.939 -1.534 4.969 1.00 98.62 84 LEU A CA 1
ATOM 633 C C . LEU A 1 84 ? -2.469 -1.119 4.967 1.00 98.62 84 LEU A C 1
ATOM 635 O O . LEU A 1 84 ? -2.109 -0.065 5.496 1.00 98.62 84 LEU A O 1
ATOM 639 N N . VAL A 1 85 ? -1.621 -1.966 4.384 1.00 98.25 85 VAL A N 1
ATOM 640 C CA . VAL A 1 85 ? -0.165 -1.811 4.446 1.00 98.25 85 VAL A CA 1
ATOM 641 C C . VAL A 1 85 ? 0.397 -1.521 3.068 1.00 98.25 85 VAL A C 1
ATOM 643 O O . VAL A 1 85 ? 0.167 -2.280 2.126 1.00 98.25 85 VAL A O 1
ATOM 646 N N . ALA A 1 86 ? 1.158 -0.437 2.956 1.00 96.69 86 ALA A N 1
ATOM 647 C CA . ALA A 1 86 ? 1.890 -0.095 1.745 1.00 96.69 86 ALA A CA 1
ATOM 648 C C . ALA A 1 86 ? 3.383 0.021 2.030 1.00 96.69 86 ALA A C 1
ATOM 650 O O . ALA A 1 86 ? 3.817 0.362 3.132 1.00 96.69 86 ALA A O 1
ATOM 651 N N . THR A 1 87 ? 4.172 -0.251 0.999 1.00 95.06 87 THR A N 1
ATOM 652 C CA . THR A 1 87 ? 5.581 0.124 0.962 1.00 95.06 87 THR A CA 1
ATOM 653 C C . THR A 1 87 ? 5.709 1.581 0.548 1.00 95.06 87 THR A C 1
ATOM 655 O O . THR A 1 87 ? 4.979 2.054 -0.315 1.00 95.06 87 THR A O 1
ATOM 658 N N . ALA A 1 88 ? 6.636 2.301 1.173 1.00 93.19 88 ALA A N 1
ATOM 659 C CA . ALA A 1 88 ? 7.081 3.602 0.689 1.00 93.19 88 ALA A CA 1
ATOM 660 C C . ALA A 1 88 ? 8.549 3.806 1.069 1.00 93.19 88 ALA A C 1
ATOM 662 O O . ALA A 1 88 ? 8.944 3.530 2.206 1.00 93.19 88 ALA A O 1
ATOM 663 N N . SER A 1 89 ? 9.349 4.277 0.113 1.00 91.69 89 SER A N 1
ATOM 664 C CA . SER A 1 89 ? 10.789 4.452 0.297 1.00 91.69 89 SER A CA 1
ATOM 665 C C . SER A 1 89 ? 11.128 5.713 1.093 1.00 91.69 89 SER A C 1
ATOM 667 O O . SER A 1 89 ? 10.577 6.783 0.822 1.00 91.69 89 SER A O 1
ATOM 669 N N . THR A 1 90 ? 12.079 5.605 2.022 1.00 91.69 90 THR A N 1
ATOM 670 C CA . THR A 1 90 ? 12.697 6.743 2.724 1.00 91.69 90 THR A CA 1
ATOM 671 C C . THR A 1 90 ? 13.770 7.452 1.899 1.00 91.69 90 THR A C 1
ATOM 673 O O . THR A 1 90 ? 14.194 8.537 2.279 1.00 91.69 90 THR A O 1
ATOM 676 N N . THR A 1 91 ? 14.200 6.883 0.767 1.00 89.06 91 THR A N 1
ATOM 677 C CA . THR A 1 91 ? 15.256 7.460 -0.082 1.00 89.06 91 THR A CA 1
ATOM 678 C C . THR A 1 91 ? 14.784 8.714 -0.822 1.00 89.06 91 THR A C 1
ATOM 680 O O . THR A 1 91 ? 15.550 9.659 -0.971 1.00 89.06 91 THR A O 1
ATOM 683 N N . TYR A 1 92 ? 13.522 8.733 -1.268 1.00 86.75 92 TYR A N 1
ATOM 684 C CA . TYR A 1 92 ? 12.976 9.796 -2.130 1.00 86.75 92 TYR A CA 1
ATOM 685 C C . TYR A 1 92 ? 11.713 10.467 -1.575 1.00 86.75 92 TYR A C 1
ATOM 687 O O . TYR A 1 92 ? 11.131 11.332 -2.229 1.00 86.75 92 TYR A O 1
ATOM 695 N N . ASN A 1 93 ? 11.263 10.090 -0.374 1.00 88.62 93 ASN A N 1
ATOM 696 C CA . ASN A 1 93 ? 10.188 10.800 0.312 1.00 88.62 93 ASN A CA 1
ATOM 697 C C . ASN A 1 93 ? 10.758 11.653 1.442 1.00 88.62 93 ASN A C 1
ATOM 699 O O . ASN A 1 93 ? 11.343 11.133 2.388 1.00 88.62 93 ASN A O 1
ATOM 703 N N . GLU A 1 94 ? 10.473 12.953 1.393 1.00 95.00 94 GLU A N 1
ATOM 704 C CA . GLU A 1 94 ? 10.706 13.837 2.532 1.00 95.00 94 GLU A CA 1
ATOM 705 C C . GLU A 1 94 ? 9.926 13.355 3.770 1.00 95.00 94 GLU A C 1
ATOM 707 O O . GLU A 1 94 ? 8.731 13.033 3.643 1.00 95.00 94 GLU A O 1
ATOM 712 N N . PRO A 1 95 ? 10.530 13.359 4.979 1.00 95.69 95 PRO A N 1
ATOM 713 C CA . PRO A 1 95 ? 9.892 12.861 6.200 1.00 95.69 95 PRO A CA 1
ATOM 714 C C . PRO A 1 95 ? 8.520 13.486 6.475 1.00 95.69 95 PRO A C 1
ATOM 716 O O . PRO A 1 95 ? 7.578 12.801 6.876 1.00 95.69 95 PRO A O 1
ATOM 719 N N . PHE A 1 96 ? 8.367 14.783 6.200 1.00 97.06 96 PHE A N 1
ATOM 720 C CA . PHE A 1 96 ? 7.089 15.473 6.361 1.00 97.06 96 PHE A CA 1
ATOM 721 C C . PHE A 1 96 ? 6.004 14.924 5.420 1.00 97.06 96 PHE A C 1
ATOM 723 O O . PHE A 1 96 ? 4.858 14.723 5.828 1.00 97.06 96 PHE A O 1
ATOM 730 N N . HIS A 1 97 ? 6.348 14.651 4.159 1.00 95.38 97 HIS A N 1
ATOM 731 C CA . HIS A 1 97 ? 5.385 14.162 3.175 1.00 95.38 97 HIS A CA 1
ATOM 732 C C . HIS A 1 97 ? 4.917 12.748 3.493 1.00 95.38 97 HIS A C 1
ATOM 734 O O . HIS A 1 97 ? 3.715 12.485 3.421 1.00 95.38 97 HIS A O 1
ATOM 740 N N . ILE A 1 98 ? 5.836 11.855 3.863 1.00 95.31 98 ILE A N 1
ATOM 741 C CA . ILE A 1 98 ? 5.471 10.477 4.199 1.00 95.31 98 ILE A CA 1
ATOM 742 C C . ILE A 1 98 ? 4.631 10.429 5.479 1.00 95.31 98 ILE A C 1
ATOM 744 O O . ILE A 1 98 ? 3.579 9.790 5.482 1.00 95.31 98 ILE A O 1
ATOM 748 N N . ALA A 1 99 ? 4.994 11.211 6.502 1.00 97.62 99 ALA A N 1
ATOM 749 C CA . ALA A 1 99 ? 4.207 11.336 7.725 1.00 97.62 99 ALA A CA 1
ATOM 750 C C . ALA A 1 99 ? 2.785 11.843 7.438 1.00 97.62 99 ALA A C 1
ATOM 752 O O . ALA A 1 99 ? 1.813 11.266 7.922 1.00 97.62 99 ALA A O 1
ATOM 753 N N . ARG A 1 100 ? 2.637 12.873 6.590 1.00 97.81 100 ARG A N 1
ATOM 754 C CA . ARG A 1 100 ? 1.318 13.408 6.218 1.00 97.81 100 ARG A CA 1
ATOM 755 C C . ARG A 1 100 ? 0.467 12.390 5.457 1.00 97.81 100 ARG A C 1
ATOM 757 O O . ARG A 1 100 ? -0.730 12.294 5.725 1.00 97.81 100 ARG A O 1
ATOM 764 N N . LYS A 1 101 ? 1.052 11.644 4.513 1.00 97.38 101 LYS A N 1
ATOM 765 C CA . LYS A 1 101 ? 0.326 10.634 3.723 1.00 97.38 101 LYS A CA 1
ATOM 766 C C . LYS A 1 101 ? -0.164 9.481 4.606 1.00 97.38 101 LYS A C 1
ATOM 768 O O . LYS A 1 101 ? -1.360 9.198 4.608 1.00 97.38 101 LYS A O 1
ATOM 773 N N . TYR A 1 102 ? 0.725 8.870 5.394 1.00 98.00 102 TYR A N 1
ATOM 774 C CA . TYR A 1 102 ? 0.350 7.765 6.285 1.00 98.00 102 TYR A CA 1
ATOM 775 C C . TYR A 1 102 ? -0.577 8.216 7.411 1.00 98.00 102 TYR A C 1
ATOM 777 O O . TYR A 1 102 ? -1.551 7.527 7.684 1.00 98.00 102 TYR A O 1
ATOM 785 N N . GLY A 1 103 ? -0.349 9.394 8.000 1.00 98.31 103 GLY A N 1
ATOM 786 C CA . GLY A 1 103 ? -1.260 9.955 8.998 1.00 98.31 103 GLY A CA 1
ATOM 787 C C . GLY A 1 103 ? -2.663 10.205 8.438 1.00 98.31 103 GLY A C 1
ATOM 788 O O . GLY A 1 103 ? -3.651 9.936 9.111 1.00 98.31 103 GLY A O 1
ATOM 789 N N . SER A 1 104 ? -2.775 10.649 7.182 1.00 98.44 104 SER A N 1
ATOM 790 C CA . SER A 1 104 ? -4.082 10.802 6.527 1.00 98.44 104 SER A CA 1
ATOM 791 C C . SER A 1 104 ? -4.762 9.450 6.303 1.00 98.44 104 SER A C 1
ATOM 793 O O . SER A 1 104 ? -5.946 9.310 6.599 1.00 98.44 104 SER A O 1
ATOM 795 N N . LEU A 1 105 ? -4.024 8.446 5.819 1.00 98.56 105 LEU A N 1
ATOM 796 C CA . LEU A 1 105 ? -4.556 7.094 5.633 1.00 98.56 105 LEU A CA 1
ATOM 797 C C . LEU A 1 105 ? -4.997 6.471 6.964 1.00 98.56 105 LEU A C 1
ATOM 799 O O . LEU A 1 105 ? -6.039 5.821 7.021 1.00 98.56 105 LEU A O 1
ATOM 803 N N . ASP A 1 106 ? -4.241 6.689 8.037 1.00 98.56 106 ASP A N 1
ATOM 804 C CA . ASP A 1 106 ? -4.578 6.216 9.377 1.00 98.56 106 ASP A CA 1
ATOM 805 C C . ASP A 1 106 ? -5.922 6.786 9.852 1.00 98.56 106 ASP A C 1
ATOM 807 O O . ASP A 1 106 ? -6.815 6.034 10.243 1.00 98.56 106 ASP A O 1
ATOM 811 N N . GLN A 1 107 ? -6.125 8.096 9.681 1.00 98.38 107 GLN A N 1
ATOM 812 C CA . GLN A 1 107 ? -7.389 8.765 10.002 1.00 98.38 107 GLN A CA 1
ATOM 813 C C . GLN A 1 107 ? -8.551 8.280 9.123 1.00 98.38 107 GLN A C 1
ATOM 815 O O . GLN A 1 107 ? -9.622 7.970 9.637 1.00 98.38 107 GLN A O 1
ATOM 820 N N . ILE A 1 108 ? -8.348 8.169 7.805 1.00 98.38 108 ILE A N 1
ATOM 821 C CA . ILE A 1 108 ? -9.378 7.696 6.861 1.00 98.38 108 ILE A CA 1
ATOM 822 C C . ILE A 1 108 ? -9.780 6.248 7.167 1.00 98.38 108 ILE A C 1
ATOM 824 O O . ILE A 1 108 ? -10.950 5.884 7.061 1.00 98.38 108 ILE A O 1
ATOM 828 N N . SER A 1 109 ? -8.809 5.409 7.524 1.00 98.44 109 SER A N 1
ATOM 829 C CA . SER A 1 109 ? -9.025 3.983 7.757 1.00 98.44 109 SER A CA 1
ATOM 830 C C . SER A 1 109 ? -9.501 3.649 9.171 1.00 98.44 109 SER A C 1
ATOM 832 O O . SER A 1 109 ? -9.978 2.532 9.379 1.00 98.44 109 SER A O 1
ATOM 834 N N . GLY A 1 110 ? -9.416 4.592 10.113 1.00 98.12 110 GLY A N 1
ATOM 835 C CA . GLY A 1 110 ? -9.763 4.376 11.516 1.00 98.12 110 GLY A CA 1
ATOM 836 C C . GLY A 1 110 ? -8.712 3.562 12.274 1.00 98.12 110 GLY A C 1
ATOM 837 O O . GLY A 1 110 ? -9.078 2.660 13.023 1.00 98.12 110 GLY A O 1
ATOM 838 N N . GLY A 1 111 ? -7.422 3.846 12.064 1.00 98.44 111 GLY A N 1
ATOM 839 C CA . GLY A 1 111 ? -6.327 3.183 12.783 1.00 98.44 111 GLY A CA 1
ATOM 840 C C . GLY A 1 111 ? -5.807 1.898 12.130 1.00 98.44 111 GLY A C 1
ATOM 841 O O . GLY A 1 111 ? -5.232 1.055 12.816 1.00 98.44 111 GLY A O 1
ATOM 842 N N . ARG A 1 112 ? -6.067 1.682 10.832 1.00 98.56 112 ARG A N 1
ATOM 843 C CA . ARG A 1 112 ? -5.716 0.433 10.120 1.00 98.56 112 ARG A CA 1
ATOM 844 C C . ARG A 1 112 ? -4.524 0.575 9.178 1.00 98.56 112 ARG A C 1
ATOM 846 O O . ARG A 1 112 ? -4.197 -0.380 8.474 1.00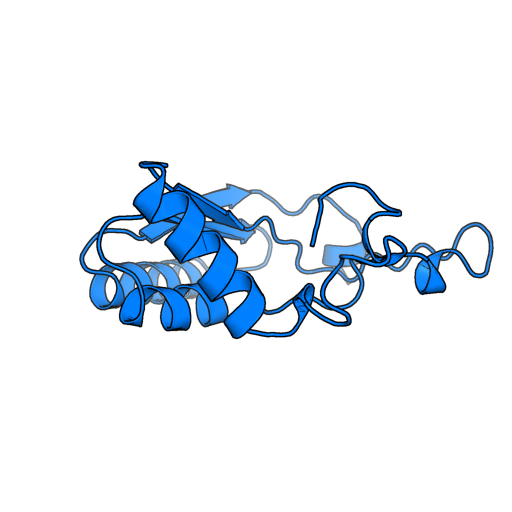 98.56 112 ARG A O 1
ATOM 853 N N . ALA A 1 113 ? -3.905 1.748 9.109 1.00 98.44 113 ALA A N 1
ATOM 854 C CA . ALA A 1 113 ? -2.777 1.986 8.222 1.00 98.44 113 ALA A CA 1
ATOM 855 C C . ALA A 1 113 ? -1.489 1.392 8.807 1.00 98.44 113 ALA A C 1
ATOM 857 O O . ALA A 1 113 ? -1.225 1.528 9.999 1.00 98.44 113 ALA A O 1
ATOM 858 N N . ALA A 1 114 ? -0.643 0.800 7.964 1.00 98.19 114 ALA A N 1
ATOM 859 C CA . ALA A 1 114 ? 0.737 0.508 8.343 1.00 98.19 114 ALA A CA 1
ATOM 860 C C . ALA A 1 114 ? 1.711 0.791 7.197 1.00 98.19 114 ALA A C 1
ATOM 862 O O . ALA A 1 114 ? 1.352 0.756 6.019 1.00 98.19 114 ALA A O 1
ATOM 863 N N . TRP A 1 115 ? 2.961 1.066 7.562 1.00 97.50 115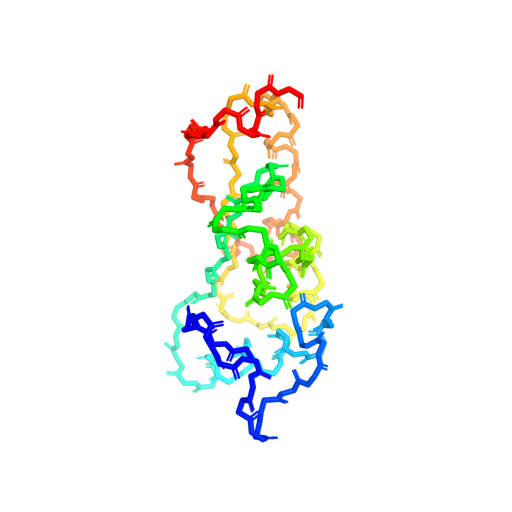 TRP A N 1
ATOM 864 C CA . TRP A 1 115 ? 4.032 1.391 6.630 1.00 97.50 115 TRP A CA 1
ATOM 865 C C . TRP A 1 115 ? 5.093 0.294 6.634 1.00 97.50 115 TRP A C 1
ATOM 867 O O . TRP A 1 115 ? 5.722 0.024 7.656 1.00 97.50 115 TRP A O 1
ATOM 877 N N . ASN A 1 116 ? 5.329 -0.302 5.468 1.00 96.94 116 ASN A N 1
ATOM 878 C CA . ASN A 1 116 ? 6.538 -1.066 5.204 1.00 96.94 116 ASN A CA 1
ATOM 879 C C . ASN A 1 116 ? 7.682 -0.119 4.815 1.00 96.94 116 ASN A C 1
ATOM 881 O O . ASN A 1 116 ? 7.761 0.354 3.676 1.00 96.94 116 ASN A O 1
ATOM 885 N N . VAL A 1 117 ? 8.534 0.186 5.794 1.00 95.06 117 VAL A N 1
ATOM 886 C CA . VAL A 1 117 ? 9.678 1.092 5.651 1.00 95.06 117 VAL A CA 1
ATOM 887 C C . VAL A 1 117 ? 10.774 0.407 4.845 1.00 95.06 117 VAL A C 1
ATOM 889 O O . VAL A 1 117 ? 11.293 -0.628 5.255 1.00 95.06 117 VAL A O 1
ATOM 892 N N . VAL A 1 118 ? 11.165 1.009 3.724 1.00 93.50 118 VAL A N 1
ATOM 893 C CA . VAL A 1 118 ? 12.276 0.525 2.897 1.00 93.50 118 VAL A CA 1
ATOM 894 C C . VAL A 1 118 ? 13.188 1.677 2.509 1.00 93.50 118 VAL A C 1
ATOM 896 O O . VAL A 1 118 ? 12.759 2.826 2.428 1.00 93.50 118 VAL A O 1
ATOM 899 N N . THR A 1 119 ? 14.440 1.357 2.219 1.00 88.88 119 THR A N 1
ATOM 900 C CA . THR A 1 119 ? 15.286 2.184 1.359 1.00 88.88 119 THR A CA 1
ATOM 901 C C . THR A 1 119 ? 15.142 1.660 -0.065 1.00 88.88 119 THR A C 1
ATOM 903 O O . THR A 1 119 ? 15.113 0.442 -0.257 1.00 88.88 119 THR A O 1
ATOM 906 N N . SER A 1 120 ? 15.042 2.552 -1.052 1.00 84.38 120 SER A N 1
ATOM 907 C CA . SER A 1 120 ? 15.065 2.176 -2.473 1.00 84.38 120 SER A CA 1
ATOM 908 C C . SER A 1 120 ? 16.269 1.283 -2.775 1.00 84.38 120 SER A C 1
ATOM 910 O O . SER A 1 120 ? 17.294 1.366 -2.095 1.00 84.38 120 SER A O 1
ATOM 912 N N . TRP A 1 121 ? 16.141 0.414 -3.772 1.00 81.19 121 TRP A N 1
ATOM 913 C CA . TRP A 1 121 ? 17.094 -0.681 -3.984 1.00 81.19 121 TRP A CA 1
ATOM 914 C C . TRP A 1 121 ? 17.620 -0.777 -5.415 1.00 81.19 121 TRP A C 1
ATOM 916 O O . TRP A 1 121 ? 18.602 -1.482 -5.641 1.00 81.19 121 TRP A O 1
ATOM 926 N N . SER A 1 122 ? 16.980 -0.110 -6.378 1.00 78.44 122 SER A N 1
ATOM 927 C CA . SER A 1 122 ? 17.334 -0.235 -7.794 1.00 78.44 122 SER A CA 1
ATOM 928 C C . SER A 1 122 ? 17.842 1.075 -8.383 1.00 78.44 122 SER A C 1
ATOM 930 O O . SER A 1 122 ? 17.340 2.145 -8.045 1.00 78.44 122 SER A O 1
ATOM 932 N N . ASP A 1 123 ? 18.784 0.986 -9.327 1.00 78.38 123 ASP A N 1
ATOM 933 C CA . ASP A 1 123 ? 19.231 2.151 -10.098 1.00 78.38 123 ASP A CA 1
ATOM 934 C C . ASP A 1 123 ? 18.052 2.806 -10.826 1.00 78.38 123 ASP A C 1
ATOM 936 O O . ASP A 1 123 ? 18.032 4.019 -10.979 1.00 78.38 123 ASP A O 1
ATOM 940 N N . GLN A 1 124 ? 17.035 2.025 -11.221 1.00 78.62 124 GLN A N 1
ATOM 941 C CA . GLN A 1 124 ? 15.795 2.525 -11.826 1.00 78.62 124 GLN A CA 1
ATOM 942 C C . GLN A 1 124 ? 14.998 3.496 -10.954 1.00 78.62 124 GLN A C 1
ATOM 944 O O . GLN A 1 124 ? 14.163 4.223 -11.478 1.00 78.62 124 GLN A O 1
ATOM 949 N N . GLU A 1 125 ? 15.232 3.506 -9.646 1.00 75.62 125 GLU A N 1
ATOM 950 C CA . GLU A 1 125 ? 14.594 4.444 -8.723 1.00 75.62 125 GLU A CA 1
ATOM 951 C C . GLU A 1 125 ? 15.400 5.739 -8.548 1.00 75.62 125 GLU A C 1
ATOM 953 O O . GLU A 1 125 ? 14.902 6.669 -7.921 1.00 75.62 125 GLU A O 1
ATOM 958 N N . ALA A 1 126 ? 16.628 5.806 -9.075 1.00 74.88 126 ALA A N 1
ATOM 959 C CA . ALA A 1 126 ? 17.588 6.872 -8.797 1.00 74.88 126 ALA A CA 1
ATOM 960 C C . ALA A 1 126 ? 17.732 7.941 -9.891 1.00 74.88 126 ALA A C 1
ATOM 962 O O . ALA A 1 126 ? 18.504 8.882 -9.690 1.00 74.88 126 ALA A O 1
ATOM 963 N N . TRP A 1 127 ? 17.029 7.814 -11.020 1.00 59.28 127 TRP A N 1
ATOM 964 C CA . TRP A 1 127 ? 17.109 8.737 -12.159 1.00 59.28 127 TRP A CA 1
ATOM 965 C C . TRP A 1 127 ? 15.757 9.318 -12.562 1.00 59.28 127 TRP A C 1
ATOM 967 O O . TRP A 1 127 ? 14.738 8.600 -12.467 1.00 59.28 127 TRP A O 1
#

Foldseek 3Di:
DDPDLQPCVDPPDDNVLQVDLVSVLVVQVVCVVVVPQADEEEDAQFQPPPCVVPPVVVSGPRRDHDDQLVSLLVSLVRDQGHAREYEDAPQPDDPVRVCVSQVVSCVSNVNRYDYDYDHHDDPRRVD